Protein AF-A0A942DKL3-F1 (afdb_monomer_lite)

Structure (mmCIF, N/CA/C/O backbone):
data_AF-A0A942DKL3-F1
#
_entry.id   AF-A0A942DKL3-F1
#
loop_
_atom_site.group_PDB
_atom_site.id
_atom_site.type_symbol
_atom_site.label_atom_id
_atom_site.label_alt_id
_atom_site.label_comp_id
_atom_site.label_asym_id
_atom_site.label_entity_id
_atom_site.label_seq_id
_atom_site.pdbx_PDB_ins_code
_atom_site.Cartn_x
_atom_site.Cartn_y
_atom_site.Cartn_z
_atom_site.occupancy
_atom_site.B_iso_or_equiv
_atom_site.auth_seq_id
_atom_site.auth_comp_id
_atom_site.auth_asym_id
_atom_site.auth_atom_id
_atom_site.pdbx_PDB_model_num
ATOM 1 N N . MET A 1 1 ? 25.742 -15.578 38.821 1.00 49.81 1 MET A N 1
ATOM 2 C CA . MET A 1 1 ? 24.407 -15.795 38.221 1.00 49.81 1 MET A CA 1
ATOM 3 C C . MET A 1 1 ? 24.102 -14.592 37.333 1.00 49.81 1 MET A C 1
ATOM 5 O O . MET A 1 1 ? 23.738 -13.552 37.865 1.00 49.81 1 MET A O 1
ATOM 9 N N . SER A 1 2 ? 24.342 -14.667 36.019 1.00 63.41 2 SER A N 1
ATOM 10 C CA . SER A 1 2 ? 24.012 -13.556 35.110 1.00 63.41 2 SER A CA 1
ATOM 11 C C . SER A 1 2 ? 22.497 -13.449 34.966 1.00 63.41 2 SER A C 1
ATOM 13 O O . SER A 1 2 ? 21.857 -14.373 34.465 1.00 63.41 2 SER A O 1
ATOM 15 N N . GLN A 1 3 ? 21.924 -12.339 35.432 1.00 69.69 3 GLN A N 1
ATOM 16 C CA . GLN A 1 3 ? 20.519 -12.012 35.203 1.00 69.69 3 GLN A CA 1
ATOM 17 C C . GLN A 1 3 ? 20.291 -11.843 33.696 1.00 69.69 3 GLN A C 1
ATOM 19 O O . GLN A 1 3 ? 20.969 -11.048 33.043 1.00 69.69 3 GLN A O 1
ATOM 24 N N . ARG A 1 4 ? 19.358 -12.610 33.127 1.00 78.06 4 ARG A N 1
ATOM 25 C CA . ARG A 1 4 ? 18.936 -12.435 31.733 1.00 78.06 4 ARG A CA 1
ATOM 26 C C . ARG A 1 4 ? 17.951 -11.268 31.672 1.00 78.06 4 ARG A C 1
ATOM 28 O O . ARG A 1 4 ? 16.992 -11.246 32.438 1.00 78.06 4 ARG A O 1
ATOM 35 N N . LYS A 1 5 ? 18.182 -10.317 30.765 1.00 78.94 5 LYS A N 1
ATOM 36 C CA . LYS A 1 5 ? 17.196 -9.287 30.410 1.00 78.94 5 LYS A CA 1
ATOM 37 C C . LYS A 1 5 ? 16.195 -9.909 29.436 1.00 78.94 5 LYS A C 1
ATOM 39 O O . LYS A 1 5 ? 16.600 -10.369 28.373 1.00 78.94 5 LYS A O 1
ATOM 44 N N . PHE A 1 6 ? 14.925 -9.959 29.824 1.00 83.88 6 PHE A N 1
ATOM 45 C CA . PHE A 1 6 ? 13.821 -10.374 28.960 1.00 83.88 6 PHE A CA 1
ATOM 46 C C . PHE A 1 6 ? 13.177 -9.120 28.366 1.00 83.88 6 PHE A C 1
ATOM 48 O O . PHE A 1 6 ? 12.903 -8.173 29.102 1.00 83.88 6 PHE A O 1
ATOM 55 N N . ILE A 1 7 ? 12.989 -9.100 27.049 1.00 80.44 7 ILE A N 1
ATOM 56 C CA . ILE A 1 7 ? 12.268 -8.040 26.342 1.00 80.44 7 ILE A CA 1
ATOM 57 C C . ILE A 1 7 ? 11.020 -8.695 25.758 1.00 80.44 7 ILE A C 1
ATOM 59 O O . ILE A 1 7 ? 11.139 -9.621 24.958 1.00 80.44 7 ILE A O 1
ATOM 63 N N . ASP A 1 8 ? 9.850 -8.235 26.193 1.00 84.00 8 ASP A N 1
ATOM 64 C CA . ASP A 1 8 ? 8.556 -8.693 25.693 1.00 84.00 8 ASP A CA 1
ATOM 65 C C . ASP A 1 8 ? 8.119 -7.793 24.532 1.00 84.00 8 ASP A C 1
ATOM 67 O O . ASP A 1 8 ? 7.754 -6.633 24.730 1.00 84.00 8 ASP A O 1
ATOM 71 N N . PHE A 1 9 ? 8.204 -8.315 23.311 1.00 77.31 9 PHE A N 1
ATOM 72 C CA . PHE A 1 9 ? 7.779 -7.589 22.117 1.00 77.31 9 PHE A CA 1
ATOM 73 C C . PHE A 1 9 ? 6.262 -7.664 21.906 1.00 77.31 9 PHE A C 1
ATOM 75 O O . PHE A 1 9 ? 5.689 -6.728 21.353 1.00 77.31 9 PHE A O 1
ATOM 82 N N . ASP A 1 10 ? 5.595 -8.707 22.406 1.00 77.94 10 ASP A N 1
ATOM 83 C CA . ASP A 1 10 ? 4.143 -8.865 22.282 1.00 77.94 10 ASP A CA 1
ATOM 84 C C . ASP A 1 10 ? 3.414 -7.780 23.087 1.00 77.94 10 ASP A C 1
ATOM 86 O O . ASP A 1 10 ? 2.417 -7.215 22.629 1.00 77.94 10 ASP A O 1
ATOM 90 N N . ALA A 1 11 ? 3.956 -7.423 24.257 1.00 73.00 11 ALA A N 1
ATOM 91 C CA . ALA A 1 11 ? 3.493 -6.282 25.043 1.00 73.00 11 ALA A CA 1
ATOM 92 C C . ALA A 1 11 ? 3.729 -4.938 24.325 1.00 73.00 11 ALA A C 1
ATOM 94 O O . ALA A 1 11 ? 2.848 -4.081 24.340 1.00 73.00 11 ALA A O 1
ATOM 95 N N . MET A 1 12 ? 4.872 -4.762 23.647 1.00 71.31 12 MET A N 1
ATOM 96 C CA . MET A 1 12 ? 5.184 -3.521 22.918 1.00 71.31 12 MET A CA 1
ATOM 97 C C . MET A 1 12 ? 4.303 -3.296 21.684 1.00 71.31 12 MET A C 1
ATOM 99 O O . MET A 1 12 ? 4.076 -2.148 21.298 1.00 71.31 12 MET A O 1
ATOM 103 N N . PHE A 1 13 ? 3.829 -4.361 21.035 1.00 67.00 13 PHE A N 1
ATOM 104 C CA . PHE A 1 13 ? 2.988 -4.233 19.843 1.00 67.00 13 PHE A CA 1
ATOM 105 C C . PHE A 1 13 ? 1.526 -3.915 20.171 1.00 67.00 13 PHE A C 1
ATOM 107 O O . PHE A 1 13 ? 0.882 -3.220 19.389 1.00 67.00 13 PHE A O 1
ATOM 114 N N . LYS A 1 14 ? 1.023 -4.333 21.340 1.00 66.44 14 LYS A N 1
ATOM 115 C CA . LYS A 1 14 ? -0.359 -4.055 21.772 1.00 66.44 14 LYS A CA 1
ATOM 116 C C . LYS A 1 14 ? -0.666 -2.573 22.008 1.00 66.44 14 LYS A C 1
ATOM 118 O O . LYS A 1 14 ? -1.814 -2.178 21.875 1.00 66.44 14 LYS A O 1
ATOM 123 N N . GLU A 1 15 ? 0.327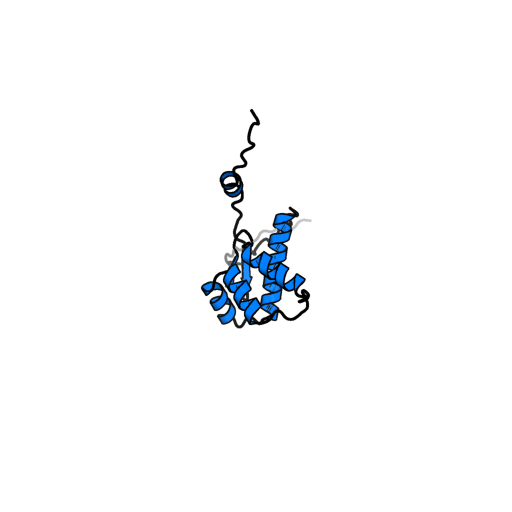 -1.749 22.336 1.00 56.41 15 GLU A N 1
ATOM 124 C CA . GLU A 1 15 ? 0.129 -0.304 22.554 1.00 56.41 15 GLU A CA 1
ATOM 125 C C . GLU A 1 15 ? 0.169 0.531 21.265 1.00 56.41 15 GLU A C 1
ATOM 127 O O . GLU A 1 15 ? -0.146 1.718 21.294 1.00 56.41 15 GLU A O 1
ATOM 132 N N . LYS A 1 16 ? 0.558 -0.054 20.124 1.00 60.31 16 LYS A N 1
ATOM 133 C CA . LYS A 1 16 ? 0.752 0.675 18.858 1.00 60.31 16 LYS A CA 1
ATOM 134 C C . LYS A 1 16 ? -0.384 0.467 17.858 1.00 60.31 16 LYS A C 1
ATOM 136 O O . LYS A 1 16 ? -0.153 0.514 16.648 1.00 60.31 16 LYS A O 1
ATOM 141 N N . GLU A 1 17 ? -1.599 0.245 18.343 1.00 61.62 17 GLU A N 1
ATOM 142 C CA . GLU A 1 17 ? -2.780 0.278 17.484 1.00 61.62 17 GLU A CA 1
ATOM 143 C C . GLU A 1 17 ? -2.998 1.719 17.008 1.00 61.62 17 GLU A C 1
ATOM 145 O O . GLU A 1 17 ? -3.252 2.629 17.792 1.00 61.62 17 GLU A O 1
ATOM 150 N N . ARG A 1 18 ? -2.797 1.930 15.706 1.00 70.06 18 ARG A N 1
ATOM 151 C CA . ARG A 1 18 ? -3.008 3.210 15.026 1.00 70.06 18 ARG A CA 1
ATOM 152 C C . ARG A 1 18 ? -4.308 3.151 14.232 1.00 70.06 18 ARG A C 1
ATOM 154 O O . ARG A 1 18 ? -4.821 2.065 13.953 1.00 70.06 18 ARG A O 1
ATOM 161 N N . GLU A 1 19 ? -4.816 4.309 13.835 1.00 77.50 19 GLU A N 1
ATOM 162 C CA . GLU A 1 19 ? -6.001 4.379 12.986 1.00 77.50 19 GLU A CA 1
ATOM 163 C C . GLU A 1 19 ? -5.645 4.122 11.507 1.00 77.50 19 GLU A C 1
ATOM 165 O O . GLU A 1 19 ? -4.601 4.575 11.032 1.00 77.50 19 GLU A O 1
ATOM 170 N N . PRO A 1 20 ? -6.480 3.376 10.759 1.00 83.75 20 PRO A N 1
ATOM 171 C CA . PRO A 1 20 ? -6.326 3.205 9.316 1.00 83.75 20 PRO A CA 1
ATOM 172 C C . PRO A 1 20 ? -6.370 4.537 8.557 1.00 83.75 20 PRO A C 1
ATOM 174 O O . PRO A 1 20 ? -7.178 5.413 8.865 1.00 83.75 20 PRO A O 1
ATOM 177 N N . ILE A 1 21 ? -5.563 4.664 7.503 1.00 83.12 21 ILE A N 1
ATOM 178 C CA . ILE A 1 21 ? -5.556 5.858 6.650 1.00 83.12 21 ILE A CA 1
ATOM 179 C C . ILE A 1 21 ? -6.698 5.748 5.636 1.00 83.12 21 ILE A C 1
ATOM 181 O O . ILE A 1 21 ? -6.783 4.779 4.879 1.00 83.12 21 ILE A O 1
ATOM 185 N N . LEU A 1 22 ? -7.572 6.752 5.585 1.00 85.94 22 LEU A N 1
ATOM 186 C CA . LEU A 1 22 ? -8.666 6.815 4.615 1.00 85.94 22 LEU A CA 1
ATOM 187 C C . LEU A 1 22 ? -8.265 7.706 3.437 1.00 85.94 22 LEU A C 1
ATOM 189 O O . LEU A 1 22 ? -8.143 8.921 3.578 1.00 85.94 22 LEU A O 1
ATOM 193 N N . ALA A 1 23 ? -8.094 7.110 2.259 1.00 84.81 23 ALA A N 1
ATOM 194 C CA . ALA A 1 23 ? -7.766 7.835 1.035 1.00 84.81 23 ALA A CA 1
ATOM 195 C C . ALA A 1 23 ? -8.973 7.889 0.093 1.00 84.81 23 ALA A C 1
ATOM 197 O O . ALA A 1 23 ? -9.663 6.891 -0.123 1.00 84.81 23 ALA A O 1
ATOM 198 N N . LYS A 1 24 ? -9.217 9.054 -0.515 1.00 86.38 24 LYS A N 1
ATOM 199 C CA . LYS A 1 24 ? -10.278 9.238 -1.511 1.00 86.38 24 LYS A CA 1
ATOM 200 C C . LYS A 1 24 ? -9.681 9.276 -2.916 1.00 86.38 24 LYS A C 1
ATOM 202 O O . LYS A 1 24 ? -8.985 10.222 -3.266 1.00 86.38 24 LYS A O 1
ATOM 207 N N . ILE A 1 25 ? -10.000 8.279 -3.737 1.00 86.25 25 ILE A N 1
ATOM 208 C CA . ILE A 1 25 ? -9.475 8.106 -5.098 1.00 86.25 25 ILE A CA 1
ATOM 209 C C . ILE A 1 25 ? -10.654 8.098 -6.073 1.00 86.25 25 ILE A C 1
ATOM 211 O O . ILE A 1 25 ? -11.562 7.275 -5.952 1.00 86.25 25 ILE A O 1
ATOM 215 N N . LYS A 1 26 ? -10.679 9.053 -7.015 1.00 84.06 26 LYS A N 1
ATOM 216 C CA . LYS A 1 26 ? -11.773 9.251 -7.995 1.00 84.06 26 LYS A CA 1
ATOM 217 C C . LYS A 1 26 ? -13.179 9.178 -7.372 1.00 84.06 26 LYS A C 1
ATOM 219 O O . LYS A 1 26 ? -14.095 8.566 -7.911 1.00 84.06 26 LYS A O 1
ATOM 224 N N . GLY A 1 27 ? -13.348 9.792 -6.200 1.00 83.12 27 GLY A N 1
ATOM 225 C CA . GLY A 1 27 ? -14.635 9.847 -5.504 1.00 83.12 27 GLY A CA 1
ATOM 226 C C . GLY A 1 27 ? -14.967 8.634 -4.629 1.00 83.12 27 GLY A C 1
ATOM 227 O O . GLY A 1 27 ? -15.912 8.734 -3.850 1.00 83.12 27 GLY A O 1
ATOM 228 N N . LYS A 1 28 ? -14.193 7.542 -4.688 1.00 86.19 28 LYS A N 1
ATOM 229 C CA . LYS A 1 28 ? -14.352 6.370 -3.814 1.00 86.19 28 LYS A CA 1
ATOM 230 C C . LYS A 1 28 ? -13.359 6.401 -2.658 1.00 86.19 28 LYS A C 1
ATOM 232 O O . LYS A 1 28 ? -12.232 6.858 -2.812 1.00 86.19 28 LYS A O 1
ATOM 237 N N . GLU A 1 29 ? -13.794 5.915 -1.506 1.00 88.00 29 GLU A N 1
ATOM 238 C CA . GLU A 1 29 ? -12.976 5.840 -0.298 1.00 88.00 29 GLU A CA 1
ATOM 239 C C . GLU A 1 29 ? -12.326 4.455 -0.193 1.00 88.00 29 GLU A C 1
ATOM 241 O O . GLU A 1 29 ? -12.980 3.429 -0.407 1.00 88.00 29 GLU A O 1
ATOM 246 N N . PHE A 1 30 ? -11.030 4.443 0.107 1.00 86.12 30 PHE A N 1
ATOM 247 C CA . PHE A 1 30 ? -10.201 3.257 0.276 1.00 86.12 30 PHE A CA 1
ATOM 248 C C . PHE A 1 30 ? -9.503 3.324 1.631 1.00 86.12 30 PHE A C 1
ATOM 250 O O . PHE A 1 30 ? -8.962 4.364 2.009 1.00 86.12 30 PHE A O 1
ATOM 257 N N . LEU A 1 31 ? -9.524 2.206 2.352 1.00 87.50 31 LEU A N 1
ATOM 258 C CA . LEU A 1 31 ? -8.857 2.071 3.639 1.00 87.50 31 LEU A CA 1
ATOM 259 C C . LEU A 1 31 ? -7.478 1.460 3.428 1.00 87.50 31 LEU A C 1
ATOM 261 O O . LEU A 1 31 ? -7.345 0.364 2.882 1.00 87.50 31 LEU A O 1
ATOM 265 N N . PHE A 1 32 ? -6.470 2.180 3.888 1.00 86.75 32 PHE A N 1
ATOM 266 C CA . PHE A 1 32 ? -5.095 1.732 3.976 1.00 86.75 32 PHE A CA 1
ATOM 267 C C . PHE A 1 32 ? -4.813 1.301 5.417 1.00 86.75 32 PHE A C 1
ATOM 269 O O . PHE A 1 32 ? -5.382 1.867 6.356 1.00 86.75 32 PHE A O 1
ATOM 276 N N . PRO A 1 33 ? -3.962 0.285 5.621 1.00 84.88 33 PRO A N 1
ATOM 277 C CA . PRO A 1 33 ? -3.676 -0.220 6.954 1.00 84.88 33 PRO A CA 1
ATOM 278 C C . PRO A 1 33 ? -3.082 0.881 7.837 1.00 84.88 33 PRO A C 1
ATOM 280 O O . PRO A 1 33 ? -2.433 1.801 7.354 1.00 84.88 33 PRO A O 1
ATOM 283 N N . ALA A 1 34 ? -3.273 0.789 9.146 1.00 82.88 34 ALA A N 1
ATOM 284 C CA . ALA A 1 34 ? -2.772 1.804 10.072 1.00 82.88 34 ALA A CA 1
ATOM 285 C C . ALA A 1 34 ? -1.236 1.891 10.129 1.00 82.88 34 ALA A C 1
ATOM 287 O O . ALA A 1 34 ? -0.658 2.893 10.536 1.00 82.88 34 ALA A O 1
ATOM 288 N N . GLN A 1 35 ? -0.562 0.819 9.718 1.00 81.19 35 GLN A N 1
ATOM 289 C CA . GLN A 1 35 ? 0.882 0.770 9.561 1.00 81.19 35 GLN A CA 1
ATOM 290 C C . GLN A 1 35 ? 1.206 0.116 8.228 1.00 81.19 35 GLN A C 1
ATOM 292 O O . GLN A 1 35 ? 0.528 -0.829 7.811 1.00 81.19 35 GLN A O 1
ATOM 297 N N . MET A 1 36 ? 2.265 0.590 7.576 1.00 83.69 36 MET A N 1
ATOM 298 C CA . MET A 1 36 ? 2.724 -0.050 6.356 1.00 83.69 36 MET A CA 1
ATOM 299 C C . MET A 1 36 ? 3.197 -1.482 6.654 1.00 83.69 36 MET A C 1
ATOM 301 O O . MET A 1 36 ? 4.054 -1.673 7.523 1.00 83.69 36 MET A O 1
ATOM 305 N N . PRO A 1 37 ? 2.710 -2.496 5.916 1.00 86.00 37 PRO A N 1
ATOM 306 C CA . PRO A 1 37 ? 3.212 -3.852 6.063 1.00 86.00 37 PRO A CA 1
ATOM 307 C C . PRO A 1 37 ? 4.717 -3.910 5.774 1.00 86.00 37 PRO A C 1
ATOM 309 O O . PRO A 1 37 ? 5.178 -3.442 4.733 1.00 86.00 37 PRO A O 1
ATOM 312 N N . ALA A 1 38 ? 5.489 -4.560 6.649 1.00 84.50 38 ALA A N 1
ATOM 313 C CA . ALA A 1 38 ? 6.945 -4.668 6.496 1.00 84.50 38 ALA A CA 1
ATOM 314 C C . ALA A 1 38 ? 7.360 -5.270 5.141 1.00 84.50 38 ALA A C 1
ATOM 316 O O . ALA A 1 38 ? 8.361 -4.869 4.554 1.00 84.50 38 ALA A O 1
ATOM 317 N N . LYS A 1 39 ? 6.554 -6.195 4.602 1.00 84.62 39 LYS A N 1
ATOM 318 C CA . LYS A 1 39 ? 6.754 -6.787 3.271 1.00 84.62 39 LYS A CA 1
ATOM 319 C C . LYS A 1 39 ? 6.766 -5.733 2.157 1.00 84.62 39 LYS A C 1
ATOM 321 O O . LYS A 1 39 ? 7.540 -5.876 1.217 1.00 84.62 39 LYS A O 1
ATOM 326 N N . VAL A 1 40 ? 5.927 -4.700 2.259 1.00 85.50 40 VAL A N 1
ATOM 327 C CA . VAL A 1 40 ? 5.856 -3.601 1.286 1.00 85.50 40 VAL A CA 1
ATOM 328 C C . VAL A 1 40 ? 7.113 -2.739 1.393 1.00 85.50 40 VAL A C 1
ATOM 330 O O . VAL A 1 40 ? 7.787 -2.549 0.385 1.00 85.50 40 VAL A O 1
ATOM 333 N N . MET A 1 41 ? 7.513 -2.333 2.605 1.00 82.94 41 MET A N 1
ATOM 334 C CA . MET A 1 41 ? 8.746 -1.551 2.791 1.00 82.94 41 MET A CA 1
ATOM 335 C C . MET A 1 41 ? 9.998 -2.279 2.311 1.00 82.94 41 MET A C 1
ATOM 337 O O . MET A 1 41 ? 10.804 -1.707 1.585 1.00 82.94 41 MET A O 1
ATOM 341 N N . LEU A 1 42 ? 10.145 -3.561 2.652 1.00 84.94 42 LEU A N 1
ATOM 342 C CA . LEU A 1 42 ? 11.294 -4.354 2.210 1.00 84.94 42 LEU A CA 1
ATOM 343 C C . LEU A 1 42 ? 11.351 -4.491 0.683 1.00 84.94 42 LEU A C 1
ATOM 345 O O . LEU A 1 42 ? 12.436 -4.590 0.113 1.00 84.94 42 LEU A O 1
ATOM 349 N N . LYS A 1 43 ? 10.199 -4.497 0.003 1.00 83.38 43 LYS A N 1
ATOM 350 C CA . LYS A 1 43 ? 10.146 -4.505 -1.463 1.00 83.38 43 LYS A CA 1
ATOM 351 C C . LYS A 1 43 ? 10.575 -3.171 -2.055 1.00 83.38 43 LYS A C 1
ATOM 353 O O . LYS A 1 43 ? 11.371 -3.188 -2.987 1.00 83.38 43 LYS A O 1
ATOM 358 N N . ILE A 1 44 ? 10.089 -2.059 -1.506 1.00 79.69 44 ILE A N 1
ATOM 359 C CA . ILE A 1 44 ? 10.482 -0.711 -1.936 1.00 79.69 44 ILE A CA 1
ATOM 360 C C . ILE A 1 44 ? 11.992 -0.537 -1.759 1.00 79.69 44 ILE A C 1
ATOM 362 O O . ILE A 1 44 ? 12.685 -0.234 -2.724 1.00 79.69 44 ILE A O 1
ATOM 366 N N . GLN A 1 45 ? 12.523 -0.865 -0.578 1.00 81.56 45 GLN A N 1
ATOM 367 C CA . GLN A 1 45 ? 13.958 -0.790 -0.311 1.00 81.56 45 GLN A CA 1
ATOM 368 C C . GLN A 1 45 ? 14.769 -1.661 -1.282 1.00 81.56 45 GLN A C 1
ATOM 370 O O . GLN A 1 45 ? 15.769 -1.216 -1.841 1.00 81.56 45 GLN A O 1
ATOM 375 N N . ARG A 1 46 ? 14.318 -2.891 -1.558 1.00 82.50 46 ARG A N 1
ATOM 376 C CA . ARG A 1 46 ? 14.979 -3.758 -2.542 1.00 82.50 46 ARG A CA 1
ATOM 377 C C . ARG A 1 46 ? 14.959 -3.154 -3.948 1.00 82.50 46 ARG A C 1
ATOM 379 O O . ARG A 1 46 ? 15.914 -3.346 -4.697 1.00 82.50 46 ARG A O 1
ATOM 386 N N . MET A 1 47 ? 13.887 -2.466 -4.333 1.00 78.25 47 MET A N 1
ATOM 387 C CA . MET A 1 47 ? 13.794 -1.791 -5.631 1.00 78.25 47 MET A CA 1
ATOM 388 C C . MET A 1 47 ? 14.775 -0.616 -5.718 1.00 78.25 47 MET A C 1
ATOM 390 O O . MET A 1 47 ? 15.508 -0.526 -6.703 1.00 78.25 47 MET A O 1
ATOM 394 N N . GLU A 1 48 ? 14.865 0.199 -4.665 1.00 76.12 48 GLU A N 1
ATOM 395 C CA . GLU A 1 48 ? 15.839 1.293 -4.560 1.00 76.12 48 GLU A CA 1
ATOM 396 C C . GLU A 1 48 ? 17.286 0.777 -4.647 1.00 76.12 48 GLU A C 1
ATOM 398 O O . GLU A 1 48 ? 18.090 1.290 -5.428 1.00 76.12 48 GLU A O 1
ATOM 403 N N . GLU A 1 49 ? 17.607 -0.296 -3.915 1.00 77.44 49 GLU A N 1
ATOM 404 C CA . GLU A 1 49 ? 18.920 -0.960 -3.945 1.00 77.44 49 GLU A CA 1
ATOM 405 C C . GLU A 1 49 ? 19.254 -1.555 -5.322 1.00 77.44 49 GLU A C 1
ATOM 407 O O . GLU A 1 49 ? 20.419 -1.608 -5.717 1.00 77.44 49 GLU A O 1
ATOM 412 N N . SER A 1 50 ? 18.236 -1.967 -6.083 1.00 72.00 50 SER A N 1
ATOM 413 C CA . SER A 1 50 ? 18.388 -2.490 -7.449 1.00 72.00 50 SER A CA 1
ATOM 414 C C . SER A 1 50 ? 18.683 -1.393 -8.484 1.00 72.00 50 SER A C 1
ATOM 416 O O . SER A 1 50 ? 18.840 -1.693 -9.667 1.00 72.00 50 SER A O 1
ATOM 418 N N . GLY A 1 51 ? 18.748 -0.124 -8.067 1.00 62.75 51 GLY A N 1
ATOM 419 C CA . GLY A 1 51 ? 18.985 1.016 -8.950 1.00 62.75 51 GLY A CA 1
ATOM 420 C C . GLY A 1 51 ? 17.739 1.494 -9.697 1.00 62.75 51 GLY A C 1
ATOM 421 O O . GLY A 1 51 ? 17.856 2.372 -10.554 1.00 62.75 51 GLY A O 1
ATOM 422 N N . VAL A 1 52 ? 16.556 0.964 -9.365 1.00 60.78 52 VAL A N 1
ATOM 423 C CA . VAL A 1 52 ? 15.277 1.556 -9.769 1.00 60.78 52 VAL A CA 1
ATOM 424 C C . VAL A 1 52 ? 15.122 2.806 -8.908 1.00 60.78 52 VAL A C 1
ATOM 426 O O . VAL A 1 52 ? 14.739 2.729 -7.743 1.00 60.78 52 VAL A O 1
ATOM 429 N N . LYS A 1 53 ? 15.528 3.965 -9.437 1.00 53.03 53 LYS A N 1
ATOM 430 C CA . LYS A 1 53 ? 15.306 5.241 -8.745 1.00 53.03 53 LYS A CA 1
ATOM 431 C C . LYS A 1 53 ? 13.800 5.446 -8.575 1.00 53.03 53 LYS A C 1
ATOM 433 O O . LYS A 1 53 ? 13.032 4.937 -9.381 1.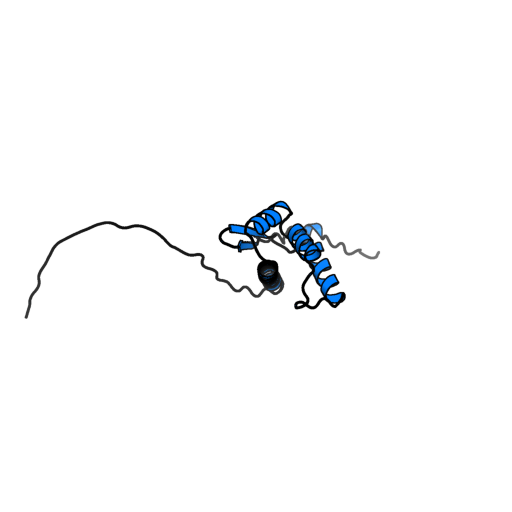00 53.03 53 LYS A O 1
ATOM 438 N N . ALA A 1 54 ? 13.394 6.270 -7.609 1.00 49.19 54 ALA A N 1
ATOM 439 C CA . ALA A 1 54 ? 12.002 6.712 -7.445 1.00 49.19 54 ALA A CA 1
ATOM 440 C C . ALA A 1 54 ? 11.365 7.280 -8.740 1.00 49.19 54 ALA A C 1
ATOM 442 O O . ALA A 1 54 ? 10.151 7.314 -8.863 1.00 49.19 54 ALA A O 1
ATOM 443 N N . ASP A 1 55 ? 12.195 7.668 -9.716 1.00 46.78 55 ASP A N 1
ATOM 444 C CA . ASP A 1 55 ? 11.823 8.216 -11.029 1.00 46.78 55 ASP A CA 1
ATOM 445 C C . ASP A 1 55 ? 11.945 7.192 -12.187 1.00 46.78 55 ASP A C 1
ATOM 447 O O . ASP A 1 55 ? 11.762 7.505 -13.360 1.00 46.78 55 ASP A O 1
ATOM 451 N N . SER A 1 56 ? 12.347 5.954 -11.881 1.00 53.97 56 SER A N 1
ATOM 452 C CA . SER A 1 56 ? 12.416 4.842 -12.832 1.00 53.97 56 SER A CA 1
ATOM 453 C C . SER A 1 56 ? 11.096 4.092 -12.786 1.00 53.97 56 SER A C 1
ATOM 455 O O . SER A 1 56 ? 10.684 3.633 -11.725 1.00 53.97 56 SER A O 1
ATOM 457 N N . GLU A 1 57 ? 10.443 3.989 -13.939 1.00 56.09 57 GLU A N 1
ATOM 458 C CA . GLU A 1 57 ? 9.130 3.376 -14.119 1.00 56.09 57 GLU A CA 1
ATOM 459 C C . GLU A 1 57 ? 9.076 2.000 -13.430 1.00 56.09 57 GLU A C 1
ATOM 461 O O . GLU A 1 57 ? 9.650 1.014 -13.901 1.00 56.09 57 GLU A O 1
ATOM 466 N N . VAL A 1 58 ? 8.434 1.949 -12.258 1.00 65.25 58 VAL A N 1
ATOM 467 C CA . VAL A 1 58 ? 8.179 0.697 -11.547 1.00 65.25 58 VAL A CA 1
ATOM 468 C C . VAL A 1 58 ? 7.409 -0.201 -12.502 1.00 65.25 58 VAL A C 1
ATOM 470 O O . VAL A 1 58 ? 6.391 0.212 -13.063 1.00 65.25 58 VAL A O 1
ATOM 473 N N . SER A 1 59 ? 7.902 -1.423 -12.718 1.00 72.38 59 SER A N 1
ATOM 474 C CA . SER A 1 59 ? 7.232 -2.327 -13.651 1.00 72.38 59 SER A CA 1
ATOM 475 C C . SER A 1 59 ? 5.789 -2.560 -13.204 1.00 72.38 59 SER A C 1
ATOM 477 O O . SER A 1 59 ? 5.503 -2.665 -12.009 1.00 72.38 59 SER A O 1
ATOM 479 N N . TYR A 1 60 ? 4.875 -2.684 -14.166 1.00 72.25 60 TYR A N 1
ATOM 480 C CA . TYR A 1 60 ? 3.458 -2.916 -13.886 1.00 72.25 60 TYR A CA 1
ATOM 481 C C . TYR A 1 60 ? 3.236 -4.076 -12.898 1.00 72.25 60 TYR A C 1
ATOM 483 O O . TYR A 1 60 ? 2.441 -3.962 -11.968 1.00 72.25 60 TYR A O 1
ATOM 491 N N . GLU A 1 61 ? 3.996 -5.164 -13.042 1.00 79.00 61 GLU A N 1
ATOM 492 C CA . GLU A 1 61 ? 3.940 -6.325 -12.148 1.00 79.00 61 GLU A CA 1
ATOM 493 C C . GLU A 1 61 ? 4.323 -5.979 -10.697 1.00 79.00 61 GLU A C 1
ATOM 495 O O . GLU A 1 61 ? 3.665 -6.416 -9.746 1.00 79.00 61 GLU A O 1
ATOM 500 N N . GLN A 1 62 ? 5.355 -5.154 -10.507 1.00 78.19 62 GLN A N 1
ATOM 501 C CA . GLN A 1 62 ? 5.769 -4.689 -9.183 1.00 78.19 62 GLN A CA 1
ATOM 502 C C . GLN A 1 62 ? 4.708 -3.781 -8.560 1.00 78.19 62 GLN A C 1
ATOM 504 O O . GLN A 1 62 ? 4.368 -3.985 -7.395 1.00 78.19 62 GLN A O 1
ATOM 509 N N . THR A 1 63 ? 4.127 -2.857 -9.331 1.00 78.50 63 THR A N 1
ATOM 510 C CA . THR A 1 63 ? 3.034 -1.988 -8.868 1.00 78.50 63 THR A CA 1
ATOM 511 C C . THR A 1 63 ? 1.831 -2.815 -8.424 1.00 78.50 63 THR A C 1
ATOM 513 O O . THR A 1 63 ? 1.364 -2.663 -7.296 1.00 78.50 63 THR A O 1
ATOM 516 N N . VAL A 1 64 ? 1.379 -3.763 -9.249 1.00 83.19 64 VAL A N 1
ATOM 517 C CA . VAL A 1 64 ? 0.278 -4.681 -8.908 1.00 83.19 64 VAL A CA 1
ATOM 518 C C . VAL A 1 64 ? 0.559 -5.411 -7.600 1.00 83.19 64 VAL A C 1
ATOM 520 O O . VAL A 1 64 ? -0.296 -5.474 -6.714 1.00 83.19 64 VAL A O 1
ATOM 523 N N . THR A 1 65 ? 1.773 -5.935 -7.448 1.00 84.94 65 THR A N 1
ATOM 524 C CA . THR A 1 65 ? 2.139 -6.709 -6.263 1.00 84.94 65 THR A CA 1
ATOM 525 C C . THR A 1 65 ? 2.215 -5.833 -5.009 1.00 84.94 65 THR A C 1
ATOM 527 O O . THR A 1 65 ? 1.771 -6.261 -3.945 1.00 84.94 65 THR A O 1
ATOM 530 N N . LEU A 1 66 ? 2.756 -4.615 -5.113 1.00 84.94 66 LEU A N 1
ATOM 531 C CA . LEU A 1 66 ? 2.835 -3.664 -3.999 1.00 84.94 66 LEU A CA 1
ATOM 532 C C . LEU A 1 66 ? 1.442 -3.263 -3.515 1.00 84.94 66 LEU A C 1
ATOM 534 O O . LEU A 1 66 ? 1.165 -3.350 -2.322 1.00 84.94 66 LEU A O 1
ATOM 538 N N . TYR A 1 67 ? 0.548 -2.898 -4.433 1.00 85.25 67 TYR A N 1
ATOM 539 C CA . TYR A 1 67 ? -0.821 -2.533 -4.080 1.00 85.25 67 TYR A CA 1
ATOM 540 C C . TYR A 1 67 ? -1.616 -3.705 -3.517 1.00 85.25 67 TYR A C 1
ATOM 542 O O . TYR A 1 67 ? -2.327 -3.546 -2.527 1.00 85.25 67 TYR A O 1
ATOM 550 N N . THR A 1 68 ? -1.462 -4.894 -4.097 1.00 88.25 68 THR A N 1
ATOM 551 C CA . THR A 1 68 ? -2.119 -6.102 -3.585 1.00 88.25 68 THR A CA 1
ATOM 552 C C . THR A 1 68 ? -1.666 -6.416 -2.159 1.00 88.25 68 THR A C 1
ATOM 554 O O . THR A 1 68 ? -2.494 -6.758 -1.318 1.00 88.25 68 THR A O 1
ATOM 557 N N . ASP A 1 69 ? -0.375 -6.254 -1.859 1.00 87.81 69 ASP A N 1
ATOM 558 C CA . ASP A 1 69 ? 0.163 -6.450 -0.509 1.00 87.81 69 ASP A CA 1
ATOM 559 C C . ASP A 1 69 ? -0.240 -5.328 0.470 1.00 87.81 69 ASP A C 1
ATOM 561 O O . ASP A 1 69 ? -0.261 -5.563 1.678 1.00 87.81 69 ASP A O 1
ATOM 565 N N . LEU A 1 70 ? -0.544 -4.123 -0.026 1.00 86.62 70 LEU A N 1
ATOM 566 C CA . LEU A 1 70 ? -0.861 -2.951 0.795 1.00 86.62 70 LEU A CA 1
ATOM 567 C C . LEU A 1 70 ? -2.351 -2.842 1.150 1.00 86.62 70 LEU A C 1
ATOM 569 O O . LEU A 1 70 ? -2.680 -2.638 2.314 1.00 86.62 70 LEU A O 1
ATOM 573 N N . ILE A 1 71 ? -3.247 -2.963 0.165 1.00 86.94 71 ILE A N 1
ATOM 574 C CA . ILE A 1 71 ? -4.702 -2.772 0.342 1.00 86.94 71 ILE A CA 1
ATOM 575 C C . ILE A 1 71 ? -5.518 -4.052 0.125 1.00 86.94 71 ILE A C 1
ATOM 577 O O . ILE A 1 71 ? -6.734 -4.050 0.331 1.00 86.94 71 ILE A O 1
ATOM 581 N N . GLY A 1 72 ? -4.866 -5.149 -0.267 1.00 88.19 72 GLY A N 1
ATOM 582 C CA . GLY A 1 72 ? -5.517 -6.405 -0.630 1.00 88.19 72 GLY A CA 1
ATOM 583 C C . GLY A 1 72 ? -5.969 -6.444 -2.092 1.00 88.19 72 GLY A C 1
ATOM 584 O O . GLY A 1 72 ? -6.227 -5.413 -2.719 1.00 88.19 72 GLY A O 1
ATOM 585 N N . ALA A 1 73 ? -6.094 -7.660 -2.632 1.00 86.56 73 ALA A N 1
ATOM 586 C CA . ALA A 1 73 ? -6.458 -7.895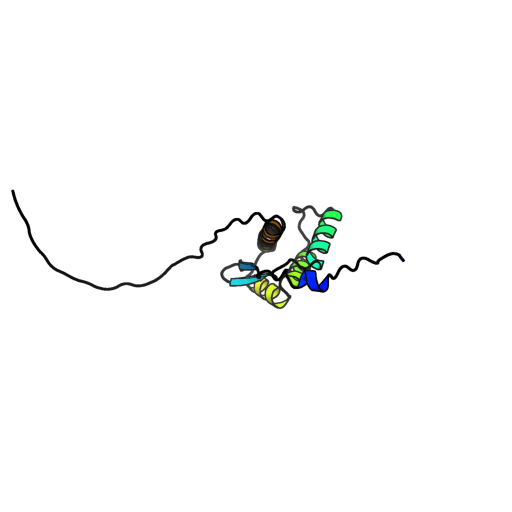 -4.032 1.00 86.56 73 ALA A CA 1
ATOM 587 C C . ALA A 1 73 ? -7.824 -7.289 -4.403 1.00 86.56 73 ALA A C 1
ATOM 589 O O . ALA A 1 73 ? -7.948 -6.658 -5.450 1.00 86.56 73 ALA A O 1
ATOM 590 N N . ASP A 1 74 ? -8.822 -7.408 -3.524 1.00 86.00 74 ASP A N 1
ATOM 591 C CA . ASP A 1 74 ? -10.180 -6.917 -3.789 1.00 86.00 74 ASP A CA 1
ATOM 592 C C . ASP A 1 74 ? -10.229 -5.390 -3.912 1.00 86.00 74 ASP A C 1
ATOM 594 O O . ASP A 1 74 ? -10.852 -4.841 -4.823 1.00 86.00 74 ASP A O 1
ATOM 598 N N . ASN A 1 75 ? -9.545 -4.675 -3.014 1.00 86.38 75 ASN A N 1
ATOM 599 C CA . ASN A 1 75 ? -9.492 -3.217 -3.078 1.00 86.38 75 ASN A CA 1
ATOM 600 C C . ASN A 1 75 ? -8.647 -2.742 -4.255 1.00 86.38 75 ASN A C 1
ATOM 602 O O . ASN A 1 75 ? -9.016 -1.755 -4.885 1.00 86.38 75 ASN A O 1
ATOM 606 N N . PHE A 1 76 ? -7.565 -3.449 -4.587 1.00 87.75 76 PHE A N 1
ATOM 607 C CA . PHE A 1 76 ? -6.781 -3.132 -5.772 1.00 87.75 76 PHE A CA 1
ATOM 608 C C . PHE A 1 76 ? -7.598 -3.306 -7.057 1.00 87.75 76 PHE A C 1
ATOM 610 O O . PHE A 1 76 ? -7.611 -2.400 -7.888 1.00 87.75 76 PHE A O 1
ATOM 617 N N . GLN A 1 77 ? -8.373 -4.387 -7.181 1.00 86.69 77 GLN A N 1
ATOM 618 C CA . GLN A 1 77 ? -9.268 -4.586 -8.322 1.00 86.69 77 GLN A CA 1
ATOM 619 C C . GLN A 1 77 ? -10.301 -3.457 -8.435 1.00 86.69 77 GLN A C 1
ATOM 621 O O . GLN A 1 77 ? -10.461 -2.872 -9.502 1.00 86.69 77 GLN A O 1
ATOM 626 N N . ARG A 1 78 ? -10.924 -3.054 -7.318 1.00 87.88 78 ARG A N 1
ATOM 627 C CA . ARG A 1 78 ? -11.853 -1.905 -7.286 1.00 87.88 78 ARG A CA 1
ATOM 628 C C . ARG A 1 78 ? -11.204 -0.590 -7.720 1.00 87.88 78 ARG A C 1
ATOM 630 O O . ARG A 1 78 ? -11.908 0.319 -8.159 1.00 87.88 78 ARG A O 1
ATOM 637 N N . LEU A 1 79 ? -9.892 -0.468 -7.540 1.00 85.75 79 LEU A N 1
ATOM 638 C CA . LEU A 1 79 ? -9.089 0.685 -7.933 1.00 85.75 79 LEU A CA 1
ATOM 639 C C . LEU A 1 79 ? -8.789 0.648 -9.441 1.00 85.75 79 LEU A C 1
ATOM 641 O O . LEU A 1 79 ? -8.896 1.674 -10.111 1.00 85.75 79 LEU A O 1
ATOM 645 N N . LEU A 1 80 ? -8.524 -0.538 -9.996 1.00 86.25 80 LEU A N 1
ATOM 646 C CA . LEU A 1 80 ? -8.410 -0.748 -11.443 1.00 86.25 80 LEU A CA 1
ATOM 647 C C . LEU A 1 80 ? -9.737 -0.487 -12.170 1.00 86.25 80 LEU A C 1
ATOM 649 O O . LEU A 1 80 ? -9.740 0.165 -13.212 1.00 86.25 80 LEU A O 1
ATOM 653 N N . ASP A 1 81 ? -10.869 -0.885 -11.581 1.00 88.75 81 ASP A N 1
ATOM 654 C CA . ASP A 1 81 ? -12.213 -0.648 -12.135 1.00 88.75 81 ASP A CA 1
ATOM 655 C C . ASP A 1 81 ? -12.557 0.852 -12.271 1.00 88.75 81 ASP A C 1
ATOM 657 O O . ASP A 1 81 ? -13.504 1.229 -12.962 1.00 88.75 81 ASP A O 1
ATOM 661 N N . LEU A 1 82 ? -11.799 1.734 -11.611 1.00 86.44 82 LEU A N 1
ATOM 662 C CA . LEU A 1 82 ? -11.914 3.191 -11.727 1.00 86.44 82 LEU A CA 1
ATOM 663 C C . LEU A 1 82 ? -11.090 3.777 -12.891 1.00 86.44 82 LEU A C 1
ATOM 665 O O . LEU A 1 82 ? -10.972 5.003 -12.994 1.00 86.44 82 LEU A O 1
ATOM 669 N N . ASN A 1 83 ? -10.507 2.935 -13.753 1.00 85.94 83 ASN A N 1
ATOM 670 C CA . ASN A 1 83 ? -9.591 3.337 -14.826 1.00 85.94 83 ASN A CA 1
ATOM 671 C C . ASN A 1 83 ? -8.473 4.252 -14.303 1.00 85.94 83 ASN A C 1
ATOM 673 O O . ASN A 1 83 ? -8.209 5.321 -14.860 1.00 85.94 83 ASN A O 1
ATOM 677 N N . VAL A 1 84 ? -7.881 3.900 -13.161 1.00 83.88 84 VAL A N 1
ATOM 678 C CA . VAL A 1 84 ? -6.746 4.635 -12.592 1.00 83.88 84 VAL A CA 1
ATOM 679 C C . VAL A 1 84 ? -5.487 4.255 -13.368 1.00 83.88 84 VAL A C 1
ATOM 681 O O . VAL A 1 84 ? -5.182 3.076 -13.538 1.00 83.88 84 VAL A O 1
ATOM 684 N N . SER A 1 85 ? -4.782 5.257 -13.883 1.00 83.25 85 SER A N 1
ATOM 685 C CA . SER A 1 85 ? -3.520 5.068 -14.599 1.00 83.25 85 SER A CA 1
ATOM 686 C C . SER A 1 85 ? -2.382 4.713 -13.640 1.00 83.25 85 SER A C 1
ATOM 688 O O . SER A 1 85 ? -2.433 5.034 -12.455 1.00 83.25 85 SER A O 1
ATOM 690 N N . VAL A 1 86 ? -1.312 4.105 -14.155 1.00 78.88 86 VAL A N 1
ATOM 691 C CA . VAL A 1 86 ? -0.122 3.767 -13.350 1.00 78.88 86 VAL A CA 1
ATOM 692 C C . VAL A 1 86 ? 0.496 5.011 -12.694 1.00 78.88 86 VAL A C 1
ATOM 694 O O . VAL A 1 86 ? 0.923 4.946 -11.547 1.00 78.88 86 VAL A O 1
ATOM 697 N N . ASN A 1 87 ? 0.460 6.164 -13.364 1.00 81.25 87 ASN A N 1
ATOM 698 C CA . ASN A 1 87 ? 0.949 7.425 -12.797 1.00 81.25 87 ASN A CA 1
ATOM 699 C C . ASN A 1 87 ? 0.087 7.905 -11.621 1.00 81.25 87 ASN A C 1
ATOM 701 O O . ASN A 1 87 ? 0.614 8.355 -10.608 1.00 81.25 87 ASN A O 1
ATOM 705 N N . GLU A 1 88 ? -1.239 7.786 -11.737 1.00 83.56 88 GLU A N 1
ATOM 706 C CA . GLU A 1 88 ? -2.156 8.107 -10.638 1.00 83.56 88 GLU A CA 1
ATOM 707 C C . GLU A 1 88 ? -1.976 7.140 -9.460 1.00 83.56 88 GLU A C 1
ATOM 709 O O . GLU A 1 88 ? -2.087 7.564 -8.312 1.00 83.56 88 GLU A O 1
ATOM 714 N N . LEU A 1 89 ? -1.663 5.863 -9.724 1.00 82.00 89 LEU A N 1
ATOM 715 C CA . LEU A 1 89 ? -1.265 4.922 -8.677 1.00 82.00 89 LEU A CA 1
ATOM 716 C C . LEU A 1 89 ? -0.003 5.433 -7.980 1.00 82.00 89 LEU A C 1
ATOM 718 O O . LEU A 1 89 ? -0.051 5.714 -6.791 1.00 82.00 89 LEU A O 1
ATOM 722 N N . ASN A 1 90 ? 1.090 5.667 -8.702 1.00 81.06 90 ASN A N 1
ATOM 723 C CA . ASN A 1 90 ? 2.338 6.134 -8.088 1.00 81.06 90 ASN A CA 1
ATOM 724 C C . ASN A 1 90 ? 2.133 7.380 -7.205 1.00 81.06 90 ASN A C 1
ATOM 726 O O . ASN A 1 90 ? 2.585 7.388 -6.064 1.00 81.06 90 ASN A O 1
ATOM 730 N N . ALA A 1 91 ? 1.335 8.355 -7.654 1.00 82.62 91 ALA A N 1
ATOM 731 C CA . ALA A 1 91 ? 0.985 9.530 -6.850 1.00 82.62 91 ALA A CA 1
ATOM 732 C C . ALA A 1 91 ? 0.206 9.187 -5.561 1.00 82.62 91 ALA A C 1
ATOM 734 O O . ALA A 1 91 ? 0.448 9.770 -4.503 1.00 82.62 91 ALA A O 1
ATOM 735 N N . VAL A 1 92 ? -0.726 8.229 -5.617 1.00 83.69 92 VAL A N 1
ATOM 736 C CA . VAL A 1 92 ? -1.420 7.722 -4.419 1.00 83.69 92 VAL A CA 1
ATOM 737 C C . VAL A 1 92 ? -0.435 7.031 -3.478 1.00 83.69 92 VAL A C 1
ATOM 739 O O . VAL A 1 92 ? -0.511 7.245 -2.269 1.00 83.69 92 VAL A O 1
ATOM 742 N N . LEU A 1 93 ? 0.476 6.208 -4.006 1.00 80.50 93 LEU A N 1
ATOM 743 C CA . LEU A 1 93 ? 1.477 5.513 -3.198 1.00 80.50 93 LEU A CA 1
ATOM 744 C C . LEU A 1 93 ? 2.387 6.514 -2.485 1.00 80.50 93 LEU A C 1
ATOM 746 O O . LEU A 1 93 ? 2.587 6.382 -1.284 1.00 80.50 93 LEU A O 1
ATOM 750 N N . GLU A 1 94 ? 2.880 7.531 -3.190 1.00 82.50 94 GLU A N 1
ATOM 751 C CA . GLU A 1 94 ? 3.693 8.608 -2.619 1.00 82.50 94 GLU A CA 1
ATOM 752 C C . GLU A 1 94 ? 2.958 9.352 -1.500 1.00 82.50 94 GLU A C 1
ATOM 754 O O . GLU A 1 94 ? 3.517 9.535 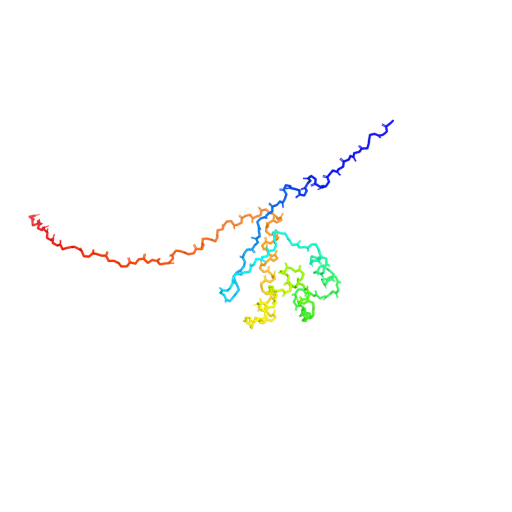-0.420 1.00 82.50 94 GLU A O 1
ATOM 759 N N . GLY A 1 95 ? 1.690 9.719 -1.711 1.00 83.25 95 GLY A N 1
ATOM 760 C CA . GLY A 1 95 ? 0.884 10.389 -0.686 1.00 83.25 95 GLY A CA 1
ATOM 761 C C . GLY A 1 95 ? 0.659 9.521 0.556 1.00 83.25 95 GLY A C 1
ATOM 762 O O . GLY A 1 95 ? 0.771 9.994 1.685 1.00 83.25 95 GLY A O 1
ATOM 763 N N . VAL A 1 96 ? 0.399 8.228 0.360 1.00 82.44 96 VAL A N 1
ATOM 764 C CA . VAL A 1 96 ? 0.245 7.262 1.457 1.00 82.44 96 VAL A CA 1
ATOM 765 C C . VAL A 1 96 ? 1.573 7.042 2.192 1.00 82.44 96 VAL A C 1
ATOM 767 O O . VAL A 1 96 ? 1.599 6.992 3.419 1.00 82.44 96 VAL A O 1
ATOM 770 N N . MET A 1 97 ? 2.689 6.952 1.466 1.00 81.00 97 MET A N 1
ATOM 771 C CA . MET A 1 97 ? 4.037 6.839 2.031 1.00 81.00 97 MET A CA 1
ATOM 772 C C . MET A 1 97 ? 4.402 8.065 2.870 1.00 81.00 97 MET A C 1
ATOM 774 O O . MET A 1 97 ? 4.898 7.906 3.984 1.00 81.00 97 MET A O 1
ATOM 778 N N . ALA A 1 98 ? 4.118 9.268 2.366 1.00 82.69 98 ALA A N 1
ATOM 779 C CA . ALA A 1 98 ? 4.318 10.513 3.098 1.00 82.69 98 ALA A CA 1
ATOM 780 C C . ALA A 1 98 ? 3.510 10.517 4.403 1.00 82.69 98 ALA A C 1
ATOM 782 O O . ALA A 1 98 ? 4.084 10.765 5.461 1.00 82.69 98 ALA A O 1
ATOM 783 N N . ALA A 1 99 ? 2.233 10.120 4.351 1.00 80.81 99 ALA A N 1
ATOM 784 C CA . ALA A 1 99 ? 1.391 10.007 5.540 1.00 80.81 99 ALA A CA 1
ATOM 785 C C . ALA A 1 99 ? 1.971 9.026 6.575 1.00 80.81 99 ALA A C 1
ATOM 787 O O . ALA A 1 99 ? 2.020 9.340 7.761 1.00 80.81 99 ALA A O 1
ATOM 788 N N . TYR A 1 100 ? 2.493 7.868 6.151 1.00 81.19 100 TYR A N 1
ATOM 789 C CA . TYR A 1 100 ? 3.168 6.950 7.076 1.00 81.19 100 TYR A CA 1
ATOM 790 C C . TYR A 1 100 ? 4.475 7.519 7.646 1.00 81.19 100 TYR A C 1
ATOM 792 O O . TYR A 1 100 ? 4.793 7.264 8.806 1.00 81.19 100 TYR A O 1
ATOM 800 N N . MET A 1 101 ? 5.256 8.260 6.856 1.00 75.25 101 MET A N 1
ATOM 801 C CA . MET A 1 101 ? 6.534 8.835 7.295 1.00 75.25 101 MET A CA 1
ATOM 802 C C . MET A 1 101 ? 6.356 10.023 8.249 1.00 75.25 101 MET A C 1
ATOM 804 O O . MET A 1 101 ? 7.100 10.133 9.230 1.00 75.25 101 MET A O 1
ATOM 808 N N . GLU A 1 102 ? 5.361 10.879 8.020 1.00 71.50 102 GLU A N 1
ATOM 809 C CA . GLU A 1 102 ? 4.963 11.946 8.953 1.00 71.50 102 GLU A CA 1
ATOM 810 C C . GLU A 1 102 ? 4.584 11.360 10.321 1.00 71.50 102 GLU A C 1
ATOM 812 O O . GLU A 1 102 ? 5.028 11.835 11.369 1.00 71.50 102 GLU A O 1
ATOM 817 N N . ASP A 1 103 ? 3.878 10.233 10.303 1.00 63.41 103 ASP A N 1
ATOM 818 C CA . ASP A 1 103 ? 3.400 9.521 11.486 1.00 63.41 103 ASP A CA 1
ATOM 819 C C . ASP A 1 103 ? 4.504 8.707 12.210 1.00 63.41 103 ASP A C 1
ATOM 821 O O . ASP A 1 103 ? 4.352 8.260 13.354 1.00 63.41 103 ASP A O 1
ATOM 825 N N . ILE A 1 104 ? 5.650 8.481 11.557 1.00 60.25 104 ILE A N 1
ATOM 826 C CA . ILE A 1 104 ? 6.868 7.914 12.169 1.00 60.25 104 ILE A CA 1
ATOM 827 C C . ILE A 1 104 ? 7.752 9.024 12.756 1.00 60.25 104 ILE A C 1
ATOM 829 O O . ILE A 1 104 ? 8.390 8.817 13.790 1.00 60.25 104 ILE A O 1
ATOM 833 N N . THR A 1 105 ? 7.788 10.198 12.122 1.00 57.28 105 THR A N 1
ATOM 834 C CA . THR A 1 105 ? 8.623 11.340 12.537 1.00 57.28 105 THR A CA 1
ATOM 835 C C . THR A 1 105 ? 7.941 12.276 13.539 1.00 57.28 105 THR A C 1
ATOM 837 O O . THR A 1 105 ? 8.616 13.116 14.134 1.00 57.28 105 THR A O 1
ATOM 840 N N . GLY A 1 106 ? 6.640 12.105 13.797 1.00 50.31 106 GLY A N 1
ATOM 841 C CA . GLY A 1 106 ? 5.905 12.862 14.814 1.00 50.31 106 GLY A CA 1
ATOM 842 C C . GLY A 1 106 ? 5.642 14.321 14.435 1.00 50.31 106 GLY A C 1
ATOM 843 O O . GLY A 1 106 ? 5.389 15.144 15.315 1.00 50.31 106 GLY A O 1
ATOM 844 N N . VAL A 1 107 ? 5.691 14.663 13.145 1.00 39.88 107 VAL A N 1
ATOM 845 C CA . VAL A 1 107 ? 5.263 15.982 12.665 1.00 39.88 107 VAL A CA 1
ATOM 846 C C . VAL A 1 107 ? 3.780 15.897 12.333 1.00 39.88 107 VAL A C 1
ATOM 848 O O . VAL A 1 107 ? 3.377 15.726 11.191 1.00 39.88 107 VAL A O 1
ATOM 851 N N . THR A 1 108 ? 2.956 16.000 13.370 1.00 36.81 108 THR A N 1
ATOM 852 C CA . THR A 1 108 ? 1.509 16.183 13.239 1.00 36.81 108 THR A CA 1
ATOM 853 C C . THR A 1 108 ? 1.245 17.509 12.519 1.00 36.81 108 THR A C 1
ATOM 855 O O . THR A 1 108 ? 1.249 18.566 13.149 1.00 36.81 108 THR A O 1
ATOM 858 N N . GLN A 1 109 ? 0.995 17.486 11.209 1.00 35.91 109 GLN A N 1
ATOM 859 C CA . GLN A 1 109 ? 0.165 18.521 10.599 1.00 35.91 109 GLN A CA 1
ATOM 860 C C . GLN A 1 109 ? -1.289 18.080 10.736 1.00 35.91 109 GLN A C 1
ATOM 862 O O . GLN A 1 109 ? -1.863 17.394 9.895 1.00 35.91 109 GLN A O 1
ATOM 867 N N . GLN A 1 110 ? -1.889 18.487 11.857 1.00 40.75 110 GLN A N 1
ATOM 868 C CA . GLN A 1 110 ? -3.325 18.716 11.886 1.00 40.75 110 GLN A CA 1
ATOM 869 C C . GLN A 1 110 ? -3.670 19.654 10.725 1.00 40.75 110 GLN A C 1
ATOM 871 O O . GLN A 1 110 ? -3.155 20.764 10.661 1.00 40.75 110 GLN A O 1
ATOM 876 N N . GLU A 1 111 ? -4.535 19.204 9.822 1.00 46.25 111 GLU A N 1
ATOM 877 C CA . GLU A 1 111 ? -5.880 19.760 9.626 1.00 46.25 111 GLU A CA 1
ATOM 878 C C . GLU A 1 111 ? -6.347 19.455 8.194 1.00 46.25 111 GLU A C 1
ATOM 880 O O . GLU A 1 111 ? -6.000 20.118 7.224 1.00 46.25 111 GLU A O 1
ATOM 885 N N . SER A 1 112 ? -7.189 18.434 8.053 1.00 39.12 112 SER A N 1
ATOM 886 C CA . SER A 1 112 ? -8.107 18.332 6.919 1.00 39.12 112 SER A CA 1
ATOM 887 C C . SER A 1 112 ? -9.519 18.292 7.476 1.00 39.12 112 SER A C 1
ATOM 889 O O . SER A 1 112 ? -10.113 17.233 7.669 1.00 39.12 112 SER A O 1
ATOM 891 N N . LYS A 1 113 ? -10.062 19.480 7.755 1.00 38.66 113 LYS A N 1
ATOM 892 C CA . LYS A 1 113 ? -11.511 19.684 7.824 1.00 38.66 113 LYS A CA 1
ATOM 893 C C . LYS A 1 113 ? -12.116 19.222 6.492 1.00 38.66 113 LYS A C 1
ATOM 895 O O . LYS A 1 113 ? -11.969 19.897 5.475 1.00 38.66 113 LYS A O 1
ATOM 900 N N . LYS A 1 114 ? -12.785 18.063 6.492 1.00 37.94 114 LYS A N 1
ATOM 901 C CA . LYS A 1 114 ? -13.744 17.681 5.439 1.00 37.94 114 LYS A CA 1
ATOM 902 C C . LYS A 1 114 ? -14.990 18.596 5.540 1.00 37.94 114 LYS A C 1
ATOM 904 O O . LYS A 1 114 ? -15.243 19.156 6.603 1.00 37.94 114 LYS A O 1
ATOM 909 N N . PRO A 1 115 ? -15.735 18.767 4.437 1.00 45.78 115 PRO A N 1
ATOM 910 C CA . PRO A 1 115 ? -16.540 19.938 4.119 1.00 45.78 115 PRO A CA 1
ATOM 911 C C . PRO A 1 115 ? -17.945 19.864 4.714 1.00 45.78 115 PRO A C 1
ATOM 913 O O . PRO A 1 115 ? -18.546 18.793 4.756 1.00 45.78 115 PRO A O 1
ATOM 916 N N . GLU A 1 116 ? -18.494 21.022 5.068 1.00 37.69 116 GLU A N 1
ATOM 917 C CA . GLU A 1 116 ? -19.919 21.188 5.342 1.00 37.69 116 GLU A CA 1
ATOM 918 C C . GLU A 1 116 ? -20.576 21.878 4.136 1.00 37.69 116 GLU A C 1
ATOM 920 O O . GLU A 1 116 ? -20.465 23.083 3.927 1.00 37.69 116 GLU A O 1
ATOM 925 N N . ALA A 1 117 ? -21.192 21.056 3.292 1.00 46.31 117 ALA A N 1
ATOM 926 C CA . ALA A 1 117 ? -22.247 21.390 2.336 1.00 46.31 117 ALA A CA 1
ATOM 927 C C . ALA A 1 117 ? -23.224 20.204 2.425 1.00 46.31 117 ALA A C 1
ATOM 929 O O . ALA A 1 117 ? -22.755 19.069 2.488 1.00 46.31 117 ALA A O 1
ATOM 930 N N . ALA A 1 118 ? -24.545 20.312 2.477 1.00 42.56 118 ALA A N 1
ATOM 931 C CA . ALA A 1 118 ? -25.528 21.370 2.265 1.00 42.56 118 ALA A CA 1
ATOM 932 C C . ALA A 1 118 ? -26.670 21.144 3.291 1.00 42.56 118 ALA A C 1
ATOM 934 O O . ALA A 1 118 ? -26.654 20.138 3.996 1.00 42.56 118 ALA A O 1
ATOM 935 N N . ASP A 1 119 ? -27.579 22.076 3.560 1.00 39.25 119 ASP A N 1
ATOM 936 C CA . ASP A 1 119 ? -28.905 22.289 2.930 1.00 39.25 119 ASP A CA 1
ATOM 937 C C . ASP A 1 119 ? -29.718 22.995 4.053 1.00 39.25 119 ASP A C 1
ATOM 939 O O . ASP A 1 119 ? -29.390 22.844 5.225 1.00 39.25 119 ASP A O 1
ATOM 943 N N . GLU A 1 120 ? -30.751 23.810 3.899 1.00 39.56 120 GLU A N 1
ATOM 944 C CA . GLU A 1 120 ? -31.767 23.955 2.876 1.00 39.56 120 GLU A CA 1
ATOM 945 C C . GLU A 1 120 ? -32.496 25.283 3.179 1.00 39.56 120 GLU A C 1
ATOM 947 O O . GLU A 1 120 ? -32.581 25.762 4.312 1.00 39.56 120 GLU A O 1
ATOM 952 N N . THR A 1 121 ? -33.046 25.872 2.131 1.00 44.22 121 THR A N 1
ATOM 953 C CA . THR A 1 121 ? -34.077 26.913 2.101 1.00 44.22 121 THR A CA 1
ATOM 954 C C . THR A 1 121 ? -35.194 26.798 3.155 1.00 44.22 121 THR A C 1
ATOM 956 O O . THR A 1 121 ? -35.733 25.716 3.362 1.00 44.22 121 THR A O 1
ATOM 959 N N . THR A 1 122 ? -35.663 27.957 3.657 1.00 33.34 122 THR A N 1
ATOM 960 C CA . THR A 1 122 ? -37.085 28.408 3.765 1.00 33.34 122 THR A CA 1
ATOM 961 C C . THR A 1 122 ? -37.364 29.148 5.085 1.00 33.34 122 THR A C 1
ATOM 963 O O . THR A 1 122 ? -37.310 28.550 6.152 1.00 33.34 122 THR A O 1
ATOM 966 N N . THR A 1 123 ? -37.750 30.433 5.023 1.00 42.41 123 THR A N 1
ATOM 967 C CA . THR A 1 123 ? -39.031 30.963 5.564 1.00 42.41 123 THR A CA 1
ATOM 968 C C . THR A 1 123 ? -39.024 32.495 5.634 1.00 42.41 123 THR A C 1
ATOM 970 O O . THR A 1 123 ? -38.325 33.124 6.420 1.00 42.41 123 THR A O 1
ATOM 973 N N . THR A 1 124 ? -39.877 33.061 4.789 1.00 38.94 124 THR A N 1
ATOM 974 C CA . THR A 1 124 ? -40.548 34.363 4.828 1.00 38.94 124 THR A CA 1
ATOM 975 C C . THR A 1 124 ? -40.839 34.905 6.234 1.00 38.94 124 THR A C 1
ATOM 977 O O . THR A 1 124 ? -41.534 34.239 6.997 1.00 38.94 124 THR A O 1
ATOM 980 N N . GLN A 1 125 ? -40.510 36.173 6.515 1.00 46.03 125 GLN A N 1
ATOM 981 C CA . GLN A 1 125 ? -41.489 37.045 7.175 1.00 46.03 125 GLN A CA 1
ATOM 982 C C . GLN A 1 125 ? -41.248 38.546 6.994 1.00 46.03 125 GLN A C 1
ATOM 984 O O . GLN A 1 125 ? -40.139 39.065 6.961 1.00 46.03 125 GLN A O 1
ATOM 989 N N . THR A 1 126 ? -42.393 39.179 6.811 1.00 36.50 126 THR A N 1
ATOM 990 C CA . THR A 1 126 ? -42.731 40.521 6.377 1.00 36.50 126 THR A CA 1
ATOM 991 C C . THR A 1 126 ? -42.719 41.513 7.546 1.00 36.50 126 THR A C 1
ATOM 993 O O . THR A 1 126 ? -42.900 41.118 8.691 1.00 36.50 126 THR A O 1
ATOM 996 N N . ALA A 1 127 ? -42.702 42.801 7.187 1.00 42.59 127 ALA A N 1
ATOM 997 C CA . ALA A 1 127 ? -43.377 43.918 7.862 1.00 42.59 127 ALA A CA 1
ATOM 998 C C . ALA A 1 127 ? -42.568 44.813 8.833 1.00 42.59 127 ALA A C 1
ATOM 1000 O O . ALA A 1 127 ? -42.321 44.479 9.982 1.00 42.59 127 ALA A O 1
ATOM 1001 N N . THR A 1 128 ? -42.290 46.020 8.311 1.00 43.41 128 THR A N 1
ATOM 1002 C CA . THR A 1 128 ? -42.596 47.364 8.861 1.00 43.41 128 THR A CA 1
ATOM 1003 C C . THR A 1 128 ? -42.146 47.759 10.270 1.00 43.41 128 THR A C 1
ATOM 1005 O O . THR A 1 128 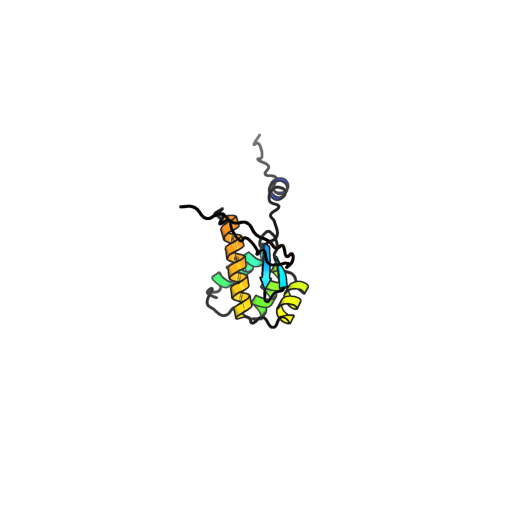? -42.486 47.091 11.234 1.00 43.41 128 THR A O 1
ATOM 1008 N N . VAL A 1 129 ? -41.553 48.962 10.360 1.00 51.91 129 VAL A N 1
ATOM 1009 C CA . VAL A 1 129 ? -41.866 50.112 11.259 1.00 51.91 129 VAL A CA 1
ATOM 1010 C C . VAL A 1 129 ? -40.632 51.033 11.205 1.00 51.91 129 VAL A C 1
ATOM 1012 O O . VAL A 1 129 ? -39.537 50.640 11.580 1.00 51.91 129 VAL A O 1
ATOM 1015 N N . THR A 1 130 ? -40.677 52.109 10.416 1.00 45.19 130 THR A N 1
ATOM 1016 C CA . THR A 1 130 ? -40.964 53.482 10.875 1.00 45.19 130 THR A CA 1
ATOM 1017 C C . THR A 1 130 ? -40.060 53.922 12.023 1.00 45.19 130 THR A C 1
ATOM 1019 O O . THR A 1 130 ? -40.334 53.579 13.160 1.00 45.19 130 THR A O 1
ATOM 1022 N N . GLU A 1 131 ? -39.087 54.788 11.733 1.00 48.66 131 GLU A N 1
ATOM 1023 C CA . GLU A 1 131 ? -38.954 56.055 12.463 1.00 48.66 131 GLU A CA 1
ATOM 1024 C C . GLU A 1 131 ? -38.111 57.070 11.671 1.00 48.66 131 GLU A C 1
ATOM 1026 O O . GLU A 1 131 ? -36.909 56.923 11.470 1.00 48.66 131 GLU A O 1
ATOM 1031 N N . LEU A 1 132 ? -38.804 58.110 11.192 1.00 50.59 132 LEU A N 1
ATOM 1032 C CA . LEU A 1 132 ? -38.258 59.449 10.986 1.00 50.59 132 LEU A CA 1
ATOM 1033 C C . LEU A 1 132 ? -37.897 60.057 12.347 1.00 50.59 132 LEU A C 1
ATOM 1035 O O . LEU A 1 132 ? -38.678 59.895 13.283 1.00 50.59 132 LEU A O 1
ATOM 1039 N N . ARG A 1 133 ? -36.839 60.877 12.382 1.00 42.44 133 ARG A N 1
ATOM 1040 C CA . ARG A 1 133 ? -36.686 62.175 13.093 1.00 42.44 133 ARG A CA 1
ATOM 1041 C C . ARG A 1 133 ? -35.180 62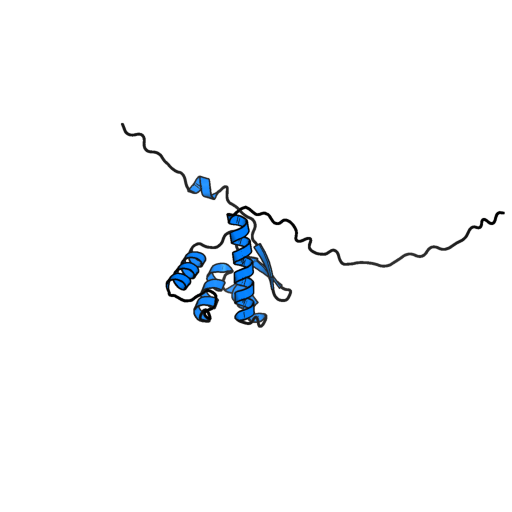.468 13.207 1.00 42.44 133 ARG A C 1
ATOM 1043 O O . ARG A 1 133 ? -34.423 61.553 13.490 1.00 42.44 133 ARG A O 1
ATOM 1050 N N . LEU A 1 134 ? -34.663 63.679 13.040 1.00 48.44 134 LEU A N 1
ATOM 1051 C CA . LEU A 1 134 ? -35.190 65.013 12.739 1.00 48.44 134 LEU A CA 1
ATOM 1052 C C . LEU A 1 134 ? -33.985 65.832 12.251 1.00 48.44 134 LEU A C 1
ATOM 1054 O O . LEU A 1 134 ? -32.881 65.576 12.785 1.00 48.44 134 LEU A O 1
#

pLDDT: mean 70.47, std 17.41, range [33.34, 88.75]

Radius of gyration: 25.33 Å; chains: 1; bounding box: 68×81×53 Å

Secondary structure (DSSP, 8-state):
--PPPP--HHHHHHT--PPPEEEEETTEEEEEPSS--HHHHHHHHHHHHTT--TTS---HHHHHHHHHHHH-HHHHHHHHTTT--HHHHHHHHHHHHHHHHHHHHT----------------------------

Sequence (134 aa):
MSQRKFIDFDAMFKEKEREPILAKIKGKEFLFPAQMPAKVMLKIQRMEESGVKADSEVSYEQTVTLYTDLIGADNFQRLLDLNVSVNELNAVLEGVMAAYMEDITGVTQQESKKPEAADETTTTQTATVTELRL

Foldseek 3Di:
DDDDDDDDVVVVVVVPQADWDWDADPNDIATWHRAFDPVLVVLVVVCVVVVCPLPRQDDPVSLLVSCCSTRNPVVVVVNVVSVQDSVNSSVVVVVVVVVNVCVVVVVDPDDDDDDDDDDDDDDDDDDDDDDDDD

=== Feature glossary ===
Feature key, reading from the visual/contextual features back to the raw sequence:

Rendered structure images. Six rendered views show the 3D structure from the faces of a cube — i.e. along ±x, ±y, ±z. Rendering representation is drawn randomly per protein from cartoon (secondary-structure ribbons), sticks (backbone bonds), or molecular surface; coloring is either N→C rainbow (blue at the N-terminus through red at the C-terminus) or one color per chain.

Contact-map, Ramachandran, and PAE plots. The contact map is a binary N×N matrix image: pixel (i, j) is dark where Cα_i and Cα_j are within 8 Å and |i−j|>4. Because the |i−j|>4 filter removes local helical contacts, off-diagonal stripes parallel to the main diagonal indicate parallel β-sheets; stripes perpendicular to it indicate antiparallel β-sheets. The Ramachandran plot scatters every residue's (φ, ψ) pair against the sterically allowed regions. The PAE heatmap renders the predicted-aligned-error matrix.

InterPro / GO / CATH / organism. Database cross-references. InterPro integrates a dozen domain/family signature databases into unified entries with residue-range hits. GO terms attach function/process/location labels with evidence codes. CATH codes position the fold in a four-level structural taxonomy. Organism is the NCBI-taxonomy species name.

Nearest PDB structures. The Foldseek neighbor list gives the closest experimentally determined structures in the PDB, ranked by structural alignment. TM-score near 1 means near-identical fold; near 0.3 means only rough topology match. This is how one finds what a novel AlphaFold prediction most resembles in the solved-structure universe.

Predicted aligned error. PAE(i, j) answers: if I align the predicted and true structures on residue i, how far off (in Å) do I expect residue j to be? A block-diagonal PAE matrix with low values on the blocks and high values off-diagonal is the signature of a multi-domain protein with confidently predicted domains but uncertain inter-domain orientation.

Solvent-accessible surface area. Accessible surface area quantifies burial. A residue with SASA near zero is packed into the hydrophobic core; one with SASA >100 Å² sits on the surface. Computed here via the Shrake–Rupley numerical algorithm with a 1.4 Å probe.

B-factor. B-factor (Debye–Waller factor) reflects atomic displacement in the crystal lattice. It is an experimental observable (units Å²), not a prediction; low values mean the atom is pinned down, high values mean it moves or is heterogeneous across the crystal.

pLDDT. For AlphaFold models, the B-factor field carries pLDDT — the model's own estimate of local accuracy on a 0–100 scale. Regions with pLDDT<50 should be treated as essentially unmodeled; they often correspond to intrinsically disordered segments.

Backbone torsions (φ/ψ). φ (phi) and ψ (psi) are the two rotatable backbone dihedrals per residue: φ is the C(i-1)–N–Cα–C torsion, ψ is the N–Cα–C–N(i+1) torsion, both in degrees on (−180°, 180°]. α-helical residues cluster near (−60°, −45°); β-strand residues near (−120°, +130°). A Ramachandran plot is simply a scatter of (φ, ψ) for every residue.

Radius of gyration, Cα contacts, bounding box. Radius of gyration (Rg) is the root-mean-square distance of Cα atoms from their centroid — a single number for overall size and compactness. A globular domain of N residues has Rg ≈ 2.2·N^0.38 Å; an extended or disordered chain has a much larger Rg. The Cα contact count is the number of residue pairs whose Cα atoms are within 8 Å and are more than four positions apart in sequence — a standard proxy for tertiary packing density. The bounding box is the smallest axis-aligned box enclosing all Cα atoms.

Secondary structure (3-state, P-SEA). Three-state secondary structure (P-SEA) collapses the eight DSSP classes into helix (a), strand (b), and coil (c). P-SEA assigns these from Cα geometry alone — distances and angles — without requiring backbone oxygens, so it works on any Cα trace.

Secondary structure (8-state, DSSP). DSSP 8-state secondary structure assigns each residue one of H (α-helix), G (3₁₀-helix), I (π-helix), E (extended β-strand), B (isolated β-bridge), T (hydrogen-bonded turn), S (bend), or '-' (coil). The assignment is computed from backbone hydrogen-bond geometry via the Kabsch–Sander algorithm.

Foldseek 3Di. A 3Di character summarizes, for each residue, the relative orientation of the Cα frame of its nearest spatial neighbor. Because it encodes fold topology rather than chemistry, 3Di alignments detect remote structural similarity that sequence alignment misses.

mmCIF coordinates. The mmCIF block holds the 3D Cartesian coordinates of each backbone atom (N, Cα, C, O) in ångströms. mmCIF is the PDB's canonical archive format — a tagged-loop text representation of the atomic model.

Sequence. Sequence gives the chain of amino acids in standard one-letter code (A=alanine, C=cysteine, …, Y=tyrosine), read N→C. It is the only feature that is directly encoded by the gene; all structural features are derived from the folded form of this sequence.